Protein AF-A0A4C1ZEB9-F1 (afdb_monomer_lite)

Foldseek 3Di:
DCLDDVVLVVLVVVLVVLVVCLVVCCPPPCNVVSVVVSVVSVVVSVVSSVVSVVVVVVVLVVVCVVPVCPDNVVVVVVVVVVVVVVVVVVDDPPPPPPPPPDDDDDD

Secondary structure (DSSP, 8-state):
-----HHHHHHHHHHHHHHHHHHHTTTSTTHHHHHHHHHHHHHHHHHHHHHHHHHHHHHHHHHHHH-SSSHHHHHHHHHHHHHHHHHHHT-----------------

Radius of gyration: 27.1 Å; chains: 1; bounding box: 40×83×52 Å

Sequence (107 aa):
MHWWNDHISALRSVLQKKRRISQRGYRRPDSAELVAEYKKARRELNKAIEVRKRRCWKELVEEVGKDQWGRPYKVVIAHLKSQYAVTYKSKTPTEDRDCAVPTATSI

pLDDT: mean 82.03, std 16.93, range [41.88, 97.75]

Organism: Eumeta variegata (NCBI:txid151549)

Structure (mmCIF, N/CA/C/O backbone):
data_AF-A0A4C1ZEB9-F1
#
_entry.id   AF-A0A4C1ZEB9-F1
#
loop_
_atom_site.group_PDB
_atom_site.id
_atom_site.type_symbol
_atom_site.label_atom_id
_atom_site.label_alt_id
_atom_site.label_comp_id
_atom_site.label_asym_id
_atom_site.label_entity_id
_atom_site.label_seq_id
_atom_site.pdbx_PDB_ins_code
_atom_site.Cartn_x
_atom_site.Cartn_y
_atom_site.Cartn_z
_atom_site.occupancy
_atom_site.B_iso_or_equiv
_atom_site.auth_seq_id
_atom_site.auth_comp_id
_atom_site.auth_asym_id
_atom_site.auth_atom_id
_atom_site.pdbx_PDB_model_num
ATOM 1 N N . MET A 1 1 ? -5.629 2.293 15.653 1.00 58.34 1 MET A N 1
ATOM 2 C CA . MET A 1 1 ? -5.917 2.058 14.218 1.00 58.34 1 MET A CA 1
ATOM 3 C C . MET A 1 1 ? -4.593 1.874 13.494 1.00 58.34 1 MET A C 1
ATOM 5 O O . MET A 1 1 ? -3.984 2.843 13.059 1.00 58.34 1 MET A O 1
ATOM 9 N N . HIS A 1 2 ? -4.103 0.641 13.426 1.00 71.38 2 HIS A N 1
ATOM 10 C CA . HIS A 1 2 ? -2.862 0.311 12.730 1.00 71.38 2 HIS A CA 1
ATOM 11 C C . HIS A 1 2 ? -3.223 -0.102 11.290 1.00 71.38 2 HIS A C 1
ATOM 13 O O . HIS A 1 2 ? -3.427 -1.269 10.959 1.00 71.38 2 HIS A O 1
ATOM 19 N N . TRP A 1 3 ? -3.411 0.897 10.421 1.00 83.81 3 TRP A N 1
ATOM 20 C CA . TRP A 1 3 ? -3.593 0.642 8.985 1.00 83.81 3 TRP A CA 1
ATOM 21 C C . TRP A 1 3 ? -2.263 0.291 8.304 1.00 83.81 3 TRP A C 1
ATOM 23 O O . TRP A 1 3 ? -2.267 -0.224 7.192 1.00 83.81 3 TRP A O 1
ATOM 33 N N . TRP A 1 4 ? -1.130 0.548 8.963 1.00 87.19 4 TRP A N 1
ATOM 34 C CA . TRP A 1 4 ? 0.169 0.015 8.560 1.00 87.19 4 TRP A CA 1
ATOM 35 C C . TRP A 1 4 ? 0.155 -1.519 8.635 1.00 87.19 4 TRP A C 1
ATOM 37 O O . TRP A 1 4 ? -0.671 -2.081 9.340 1.00 87.19 4 TRP A O 1
ATOM 47 N N . ASN A 1 5 ? 1.000 -2.209 7.874 1.00 92.06 5 ASN A N 1
ATOM 48 C CA . ASN A 1 5 ? 1.151 -3.669 7.924 1.00 92.06 5 ASN A CA 1
ATOM 49 C C . ASN A 1 5 ? 2.463 -4.050 7.220 1.00 92.06 5 ASN A C 1
ATOM 51 O O . ASN A 1 5 ? 2.901 -3.322 6.322 1.00 92.06 5 ASN A O 1
ATOM 55 N N . ASP A 1 6 ? 3.027 -5.207 7.543 1.00 94.31 6 ASP A N 1
ATOM 56 C CA . ASP A 1 6 ? 4.212 -5.774 6.895 1.00 94.31 6 ASP A CA 1
ATOM 57 C C . ASP A 1 6 ? 4.007 -5.922 5.387 1.00 94.31 6 ASP A C 1
ATOM 59 O O . ASP A 1 6 ? 4.881 -5.565 4.602 1.00 94.31 6 ASP A O 1
ATOM 63 N N . HIS A 1 7 ? 2.798 -6.297 4.957 1.00 94.12 7 HIS A N 1
ATOM 64 C CA . HIS A 1 7 ? 2.435 -6.331 3.538 1.00 94.12 7 HIS A CA 1
ATOM 65 C C . HIS A 1 7 ? 2.579 -4.958 2.847 1.00 94.12 7 HIS A C 1
ATOM 67 O O . HIS A 1 7 ? 3.152 -4.852 1.762 1.00 94.12 7 HIS A O 1
ATOM 73 N N . ILE A 1 8 ? 2.114 -3.874 3.484 1.00 95.56 8 ILE A N 1
ATOM 74 C CA . ILE A 1 8 ? 2.258 -2.509 2.944 1.00 95.56 8 ILE A CA 1
ATOM 75 C C . ILE A 1 8 ? 3.731 -2.080 2.969 1.00 95.56 8 ILE A C 1
ATOM 77 O O . ILE A 1 8 ? 4.191 -1.414 2.040 1.00 95.56 8 ILE A O 1
ATOM 81 N N . SER A 1 9 ? 4.482 -2.478 3.997 1.00 95.88 9 SER A N 1
ATOM 82 C CA . SER A 1 9 ? 5.923 -2.224 4.100 1.00 95.88 9 SER A CA 1
ATOM 83 C C . SER A 1 9 ? 6.706 -2.898 2.964 1.00 95.88 9 SER A C 1
ATOM 85 O O . SER A 1 9 ? 7.536 -2.263 2.301 1.00 95.88 9 SER A O 1
ATOM 87 N N . ALA A 1 10 ? 6.377 -4.156 2.658 1.00 96.69 10 ALA A N 1
ATOM 88 C CA . ALA A 1 10 ? 6.956 -4.907 1.551 1.00 96.69 10 ALA A CA 1
ATOM 89 C C . ALA A 1 10 ? 6.657 -4.238 0.199 1.00 96.69 10 ALA A C 1
ATOM 91 O O . ALA A 1 10 ? 7.581 -3.953 -0.568 1.00 96.69 10 ALA A O 1
ATOM 92 N N . LEU A 1 11 ? 5.394 -3.875 -0.058 1.00 96.75 11 LEU A N 1
ATOM 93 C CA . LEU A 1 11 ? 4.989 -3.170 -1.282 1.00 96.75 11 LEU A CA 1
ATOM 94 C C . LEU A 1 11 ? 5.696 -1.818 -1.443 1.00 96.75 11 LEU A C 1
ATOM 96 O O . LEU A 1 11 ? 6.150 -1.475 -2.536 1.00 96.75 11 LEU A O 1
ATOM 100 N N . ARG A 1 12 ? 5.858 -1.054 -0.354 1.00 96.69 12 ARG A N 1
ATOM 101 C CA . ARG A 1 12 ? 6.629 0.202 -0.370 1.00 96.69 12 ARG A CA 1
ATOM 102 C C . ARG A 1 12 ? 8.092 -0.041 -0.719 1.00 96.69 12 ARG A C 1
ATOM 104 O O . ARG A 1 12 ? 8.660 0.717 -1.503 1.00 96.69 12 ARG A O 1
ATOM 111 N N . SER A 1 13 ? 8.694 -1.096 -0.180 1.00 97.31 13 SER A N 1
ATOM 112 C CA . SER A 1 13 ? 10.085 -1.455 -0.467 1.00 97.31 13 SER A CA 1
ATOM 113 C C . SER A 1 13 ? 10.284 -1.807 -1.944 1.00 97.31 13 SER A C 1
ATOM 115 O O . SER A 1 13 ? 11.222 -1.313 -2.576 1.00 97.31 13 SER A O 1
ATOM 117 N N . VAL A 1 14 ? 9.368 -2.588 -2.527 1.00 96.69 14 VAL A N 1
ATOM 118 C CA . VAL A 1 14 ? 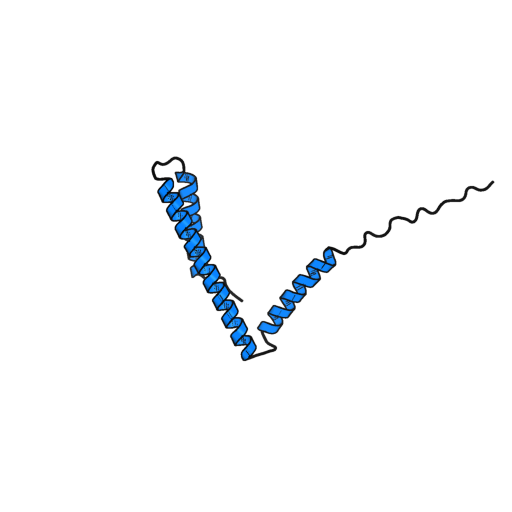9.352 -2.907 -3.966 1.00 96.69 14 VAL A CA 1
ATOM 119 C C . VAL A 1 14 ? 9.178 -1.642 -4.805 1.00 96.69 14 VAL A C 1
ATOM 121 O O . VAL A 1 14 ? 9.961 -1.404 -5.727 1.00 96.69 14 VAL A O 1
ATOM 124 N N . LEU A 1 15 ? 8.219 -0.782 -4.452 1.00 97.44 15 LEU A N 1
ATOM 125 C CA . LEU A 1 15 ? 7.983 0.480 -5.151 1.00 97.44 15 LEU A CA 1
ATOM 126 C C . LEU A 1 15 ? 9.236 1.363 -5.171 1.00 97.44 15 LEU A C 1
ATOM 128 O O . LEU A 1 15 ? 9.592 1.899 -6.218 1.00 97.44 15 LEU A O 1
ATOM 132 N N . GLN A 1 16 ? 9.928 1.498 -4.038 1.00 97.06 16 GLN A N 1
ATOM 133 C CA . GLN A 1 16 ? 11.144 2.309 -3.938 1.00 97.06 16 GLN A CA 1
ATOM 134 C C . GLN A 1 16 ? 12.292 1.740 -4.781 1.00 97.06 16 GLN A C 1
ATOM 136 O O . GLN A 1 16 ? 13.063 2.505 -5.366 1.00 97.06 16 GLN A O 1
ATOM 141 N N . LYS A 1 17 ? 12.410 0.409 -4.882 1.00 96.50 17 LYS A N 1
ATOM 142 C CA . LYS A 1 17 ? 13.357 -0.242 -5.802 1.00 96.50 17 LYS A CA 1
ATOM 143 C C . LYS A 1 17 ? 13.011 0.088 -7.259 1.00 96.50 17 LYS A C 1
ATOM 145 O O . LYS A 1 17 ? 13.857 0.630 -7.966 1.00 96.50 17 LYS A O 1
ATOM 150 N N . LYS A 1 18 ? 11.760 -0.131 -7.680 1.00 95.25 18 LYS A N 1
ATOM 151 C CA . LYS A 1 18 ? 11.298 0.138 -9.055 1.00 95.25 18 LYS A CA 1
ATOM 152 C C . LYS A 1 18 ? 11.384 1.622 -9.432 1.00 95.25 18 LYS A C 1
ATOM 154 O O . LYS A 1 18 ? 11.823 1.945 -10.531 1.00 95.25 18 LYS A O 1
ATOM 159 N N . ARG A 1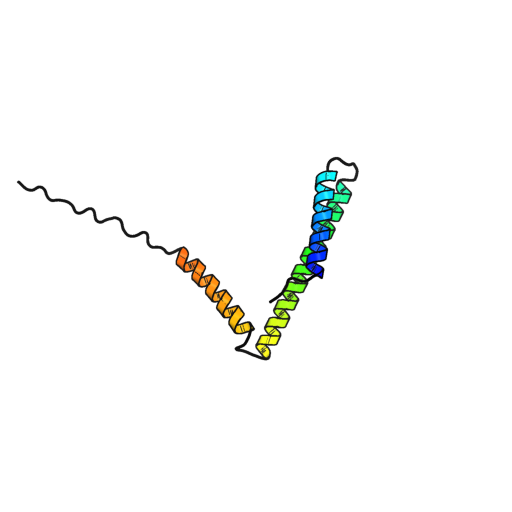 19 ? 11.084 2.538 -8.502 1.00 95.69 19 ARG A N 1
ATOM 160 C CA . ARG A 1 19 ? 11.274 3.988 -8.687 1.00 95.69 19 ARG A CA 1
ATOM 161 C C . ARG A 1 19 ? 12.728 4.305 -9.028 1.00 95.69 19 ARG A C 1
ATOM 163 O O . ARG A 1 19 ? 12.976 4.966 -10.032 1.00 95.69 19 ARG A O 1
ATOM 170 N N . ARG A 1 20 ? 13.678 3.809 -8.224 1.00 96.00 20 ARG A N 1
ATOM 171 C CA . ARG A 1 20 ? 15.118 4.030 -8.445 1.00 96.00 20 ARG A CA 1
ATOM 172 C C . ARG A 1 20 ? 15.587 3.469 -9.786 1.00 96.00 20 ARG A C 1
ATOM 174 O O . ARG A 1 20 ? 16.324 4.156 -10.485 1.00 96.00 20 ARG A O 1
ATOM 181 N N . ILE A 1 21 ? 15.135 2.269 -10.151 1.00 94.06 21 ILE A N 1
ATOM 182 C CA . ILE A 1 21 ? 15.457 1.647 -11.442 1.00 94.06 21 ILE A CA 1
ATOM 183 C C . ILE A 1 21 ? 14.924 2.505 -12.596 1.00 94.06 21 ILE A C 1
ATOM 185 O O . ILE A 1 21 ? 15.701 2.868 -13.470 1.00 94.06 21 ILE A O 1
ATOM 189 N N . SER A 1 22 ? 13.651 2.919 -12.559 1.00 93.31 22 SER A N 1
ATOM 190 C CA . SER A 1 22 ? 13.067 3.750 -13.626 1.00 93.31 22 SER A CA 1
ATOM 191 C C . SER A 1 22 ? 13.773 5.101 -13.786 1.00 93.31 22 SER A C 1
ATOM 193 O O . SER A 1 22 ? 14.028 5.535 -14.903 1.00 93.31 22 SER A O 1
ATOM 195 N N . GLN A 1 23 ? 14.159 5.744 -12.676 1.00 92.44 23 GLN A N 1
ATOM 196 C CA . GLN A 1 23 ? 14.839 7.041 -12.701 1.00 92.44 23 GLN A CA 1
ATOM 197 C C . GLN A 1 23 ? 16.251 6.938 -13.279 1.00 92.44 23 GLN A C 1
ATOM 199 O O . GLN A 1 23 ? 16.668 7.795 -14.050 1.00 92.44 23 GLN A O 1
ATOM 204 N N . ARG A 1 24 ? 16.990 5.881 -12.923 1.00 93.25 24 ARG A N 1
ATOM 205 C CA . ARG A 1 24 ? 18.355 5.650 -13.422 1.00 93.25 24 ARG A CA 1
ATOM 206 C C . ARG A 1 24 ? 18.372 5.094 -14.848 1.00 93.25 24 ARG A C 1
ATOM 208 O O . ARG A 1 24 ? 19.317 5.343 -15.587 1.00 93.25 24 ARG A O 1
ATOM 215 N N . GLY A 1 25 ? 17.335 4.354 -15.233 1.00 88.00 25 GLY A N 1
ATOM 216 C CA . GLY A 1 25 ? 17.175 3.738 -16.548 1.00 88.00 25 GLY A CA 1
ATOM 217 C C . GLY A 1 25 ? 16.549 4.643 -17.609 1.00 88.00 25 GLY A C 1
ATOM 218 O O . GLY A 1 25 ? 16.300 4.173 -18.709 1.00 88.00 25 GLY A O 1
ATOM 219 N N . TYR A 1 26 ? 16.303 5.926 -17.324 1.00 82.06 26 TYR A N 1
ATOM 220 C CA . TYR A 1 26 ? 15.569 6.823 -18.227 1.00 82.06 26 TYR A CA 1
ATOM 221 C C . TYR A 1 26 ? 16.203 6.984 -19.623 1.00 82.06 26 TYR A C 1
ATOM 223 O O . TYR A 1 26 ? 15.491 7.181 -20.597 1.00 82.06 26 TYR A O 1
ATOM 231 N N . ARG A 1 27 ? 17.533 6.858 -19.739 1.00 87.25 27 ARG A N 1
ATOM 232 C CA . ARG A 1 27 ? 18.259 6.932 -21.024 1.00 87.25 27 ARG A CA 1
ATOM 233 C C . ARG A 1 27 ? 18.430 5.577 -21.722 1.00 87.25 27 ARG A C 1
ATOM 235 O O . ARG A 1 27 ? 19.124 5.498 -22.730 1.00 87.25 27 ARG A O 1
ATOM 242 N N . ARG A 1 28 ? 17.884 4.497 -21.157 1.00 89.44 28 ARG A N 1
ATOM 243 C CA . ARG A 1 28 ? 17.946 3.157 -21.752 1.00 89.44 28 ARG A CA 1
ATOM 244 C C . ARG A 1 28 ? 16.822 2.999 -22.784 1.00 89.44 28 ARG A C 1
ATOM 246 O O . ARG A 1 28 ? 15.763 3.606 -22.600 1.00 89.44 28 ARG A O 1
ATOM 253 N N . PRO A 1 29 ? 17.017 2.168 -23.822 1.00 86.06 29 PRO A N 1
ATOM 254 C CA . PRO A 1 29 ? 15.940 1.816 -24.750 1.00 86.06 29 PRO A CA 1
ATOM 255 C C . PRO A 1 29 ? 14.709 1.262 -24.006 1.00 86.06 29 PRO A C 1
ATOM 257 O O . PRO A 1 29 ? 13.586 1.644 -24.313 1.00 86.06 29 PRO A O 1
ATOM 260 N N . ASP A 1 30 ? 14.925 0.518 -22.917 1.00 90.25 30 ASP A N 1
ATOM 261 C CA . ASP A 1 30 ? 13.863 -0.114 -22.113 1.00 90.25 30 ASP A CA 1
ATOM 262 C C . ASP A 1 30 ? 13.178 0.844 -21.112 1.00 90.25 30 ASP A C 1
ATOM 264 O O . ASP A 1 30 ? 12.412 0.431 -20.238 1.00 90.25 30 ASP A O 1
ATOM 268 N N . SER A 1 31 ? 13.459 2.149 -21.178 1.00 90.69 31 SER A N 1
ATOM 269 C CA . SER A 1 31 ? 12.966 3.140 -20.206 1.00 90.69 31 SER A CA 1
ATOM 270 C C . SER A 1 31 ? 11.439 3.149 -20.062 1.00 90.69 31 SER A C 1
ATOM 272 O O . SER A 1 31 ? 10.922 3.298 -18.949 1.00 90.69 31 SER A O 1
ATOM 274 N N . ALA A 1 32 ? 10.710 2.944 -21.162 1.00 92.56 32 ALA A N 1
ATOM 275 C CA . ALA A 1 32 ? 9.252 2.887 -21.171 1.00 92.56 32 ALA A CA 1
ATOM 276 C C . ALA A 1 32 ? 8.712 1.721 -20.325 1.00 92.56 32 ALA A C 1
ATOM 278 O O . ALA A 1 32 ? 7.774 1.905 -19.541 1.00 92.56 32 ALA A O 1
ATOM 279 N N . GLU A 1 33 ? 9.342 0.549 -20.418 1.00 93.88 33 GLU A N 1
ATOM 280 C CA . GLU A 1 33 ? 8.974 -0.639 -19.647 1.00 93.88 33 GLU A CA 1
ATOM 281 C C . GLU A 1 33 ? 9.238 -0.424 -18.156 1.00 93.88 33 GLU A C 1
ATOM 283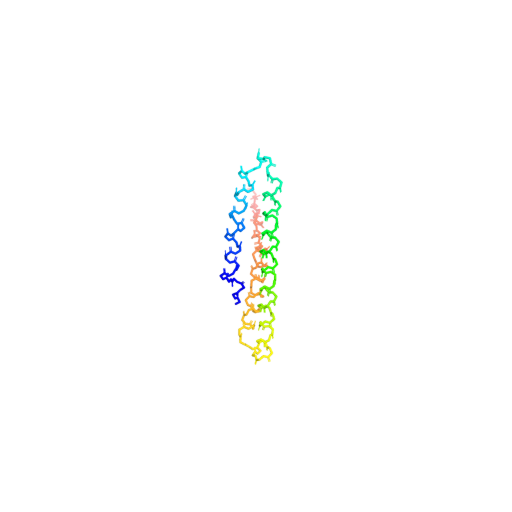 O O . GLU A 1 33 ? 8.352 -0.634 -17.324 1.00 93.88 33 GLU A O 1
ATOM 288 N N . LEU A 1 34 ? 10.408 0.121 -17.807 1.00 93.56 34 LEU A N 1
ATOM 289 C CA . LEU A 1 34 ? 10.766 0.424 -16.416 1.00 93.56 34 LEU A CA 1
ATOM 290 C C . LEU A 1 34 ? 9.785 1.416 -15.769 1.00 93.56 34 LEU A C 1
ATOM 292 O O . LEU A 1 34 ? 9.429 1.291 -14.590 1.00 93.56 34 LEU A O 1
ATOM 296 N N . VAL A 1 35 ? 9.317 2.407 -16.534 1.00 94.00 35 VAL A N 1
ATOM 297 C CA . VAL A 1 35 ? 8.284 3.351 -16.087 1.00 94.00 35 VAL A CA 1
ATOM 298 C C . VAL A 1 35 ? 6.933 2.651 -15.921 1.00 94.00 35 VAL A C 1
ATOM 300 O O . VAL A 1 35 ? 6.230 2.912 -14.936 1.00 94.00 35 VAL A O 1
ATOM 303 N N . ALA A 1 36 ? 6.554 1.761 -16.841 1.00 95.38 36 ALA A N 1
ATOM 304 C CA . ALA A 1 36 ? 5.313 0.995 -16.752 1.00 95.38 36 ALA A CA 1
ATOM 305 C C . ALA A 1 36 ? 5.291 0.086 -15.511 1.00 95.38 36 ALA A C 1
ATOM 307 O O . ALA A 1 36 ? 4.300 0.076 -14.771 1.00 95.38 36 ALA A O 1
ATOM 308 N N . GLU A 1 37 ? 6.399 -0.596 -15.214 1.00 95.50 37 GLU A N 1
ATOM 309 C CA . GLU A 1 37 ? 6.560 -1.410 -14.007 1.00 95.50 37 GLU A CA 1
ATOM 310 C C . GLU A 1 37 ? 6.445 -0.582 -12.724 1.00 95.50 37 GLU A C 1
ATOM 312 O O . GLU A 1 37 ? 5.733 -0.964 -11.791 1.00 95.50 37 GLU A O 1
ATOM 317 N N . TYR A 1 38 ? 7.099 0.584 -12.670 1.00 96.00 38 TYR A N 1
ATOM 318 C CA . TYR A 1 38 ? 6.971 1.502 -11.539 1.00 96.00 38 TYR A CA 1
ATOM 319 C C . TYR A 1 38 ? 5.515 1.956 -11.343 1.00 96.00 38 TYR A C 1
ATOM 321 O O . TYR A 1 38 ? 4.993 1.919 -10.224 1.00 96.00 38 TYR A O 1
ATOM 329 N N . LYS A 1 39 ? 4.822 2.336 -12.426 1.00 96.62 39 LYS A N 1
ATOM 330 C CA . LYS A 1 39 ? 3.400 2.715 -12.381 1.00 96.62 39 LYS A CA 1
ATOM 331 C C . LYS A 1 39 ? 2.515 1.552 -11.921 1.00 96.62 39 LYS A C 1
ATOM 333 O O . LYS A 1 39 ? 1.551 1.781 -11.190 1.00 96.62 39 LYS A O 1
ATOM 338 N N . LYS A 1 40 ? 2.819 0.313 -12.321 1.00 97.06 40 LYS A N 1
ATOM 339 C CA . LYS A 1 40 ? 2.120 -0.898 -11.854 1.00 97.06 40 LYS A CA 1
ATOM 340 C C . LYS A 1 40 ? 2.295 -1.084 -10.344 1.00 97.06 40 LYS A C 1
ATOM 342 O O . LYS A 1 40 ? 1.292 -1.129 -9.636 1.00 97.06 40 LYS A O 1
ATOM 347 N N . ALA A 1 41 ? 3.532 -1.058 -9.846 1.00 96.88 41 ALA A N 1
ATOM 348 C CA . ALA A 1 41 ? 3.824 -1.170 -8.415 1.00 96.88 41 ALA A CA 1
ATOM 349 C C . ALA A 1 41 ? 3.164 -0.046 -7.591 1.00 96.88 41 ALA A C 1
ATOM 351 O O . ALA A 1 41 ? 2.686 -0.266 -6.479 1.00 96.88 41 ALA A O 1
ATOM 352 N N . ARG A 1 42 ? 3.085 1.176 -8.142 1.00 97.31 42 ARG A N 1
ATOM 353 C CA . ARG A 1 42 ? 2.416 2.308 -7.480 1.00 97.31 42 ARG A CA 1
ATOM 354 C C . ARG A 1 42 ? 0.912 2.075 -7.338 1.00 97.31 42 ARG A C 1
ATOM 356 O O . ARG A 1 42 ? 0.354 2.348 -6.277 1.00 97.31 42 ARG A O 1
ATOM 363 N N . ARG A 1 43 ? 0.261 1.579 -8.397 1.00 97.75 43 ARG A N 1
ATOM 364 C CA . ARG A 1 43 ? -1.171 1.235 -8.379 1.00 97.75 43 ARG A CA 1
ATOM 365 C C . ARG A 1 43 ? -1.464 0.147 -7.350 1.00 97.75 43 ARG A C 1
ATOM 367 O O . ARG A 1 43 ? -2.418 0.276 -6.591 1.00 97.75 43 ARG A O 1
ATOM 374 N N . GLU A 1 44 ? -0.617 -0.874 -7.290 1.00 96.69 44 GLU A N 1
ATOM 375 C CA . GLU A 1 44 ? -0.735 -1.967 -6.325 1.00 96.69 44 GLU A CA 1
ATOM 376 C C . GLU A 1 44 ? -0.621 -1.482 -4.874 1.00 96.69 44 GLU A C 1
ATOM 378 O O . GLU A 1 44 ? -1.492 -1.780 -4.056 1.00 96.69 44 GLU A O 1
ATOM 383 N N . LEU A 1 45 ? 0.379 -0.646 -4.569 1.00 96.81 45 LEU A N 1
ATOM 384 C CA . LEU A 1 45 ? 0.520 -0.049 -3.240 1.00 96.81 45 LEU A CA 1
ATOM 385 C C . LEU A 1 45 ? -0.703 0.794 -2.856 1.00 96.81 45 LEU A C 1
ATOM 387 O O . LEU A 1 45 ? -1.220 0.657 -1.747 1.00 96.81 45 LEU A O 1
ATOM 391 N N . ASN A 1 46 ? -1.170 1.664 -3.754 1.00 96.62 46 ASN A N 1
ATOM 392 C CA . ASN A 1 46 ? -2.328 2.516 -3.485 1.00 96.62 46 ASN A CA 1
ATOM 393 C C . ASN A 1 46 ? -3.581 1.679 -3.206 1.00 96.62 46 ASN A C 1
ATOM 395 O O . ASN A 1 46 ? -4.267 1.931 -2.217 1.00 96.62 46 ASN A O 1
ATOM 399 N N . LYS A 1 47 ? -3.824 0.640 -4.017 1.00 96.69 47 LYS A N 1
ATOM 400 C CA . LYS A 1 47 ? -4.929 -0.303 -3.814 1.00 96.69 47 LYS A CA 1
ATOM 401 C C . LYS A 1 47 ? -4.821 -1.001 -2.456 1.00 96.69 47 LYS A C 1
ATOM 403 O O . LYS A 1 47 ? -5.805 -1.064 -1.725 1.00 96.69 47 LYS A O 1
ATOM 408 N N . ALA A 1 48 ? -3.633 -1.476 -2.078 1.00 95.69 48 ALA A N 1
ATOM 409 C CA . ALA A 1 48 ? -3.416 -2.124 -0.784 1.00 95.69 48 ALA A CA 1
ATOM 410 C C . ALA A 1 48 ? -3.663 -1.171 0.401 1.00 95.69 48 ALA A C 1
ATOM 412 O O . ALA A 1 48 ? -4.293 -1.562 1.386 1.00 95.69 48 ALA A O 1
ATOM 413 N N . ILE A 1 49 ? -3.217 0.087 0.298 1.00 95.19 49 ILE A N 1
ATOM 414 C CA . ILE A 1 49 ? -3.467 1.121 1.313 1.00 95.19 49 ILE A CA 1
ATOM 415 C C . ILE A 1 49 ? -4.964 1.407 1.430 1.00 95.19 49 ILE A C 1
ATOM 417 O O . ILE A 1 49 ? -5.486 1.460 2.541 1.00 95.19 49 ILE A O 1
ATOM 421 N N . GLU A 1 50 ? -5.658 1.591 0.309 1.00 95.12 50 GLU A N 1
ATOM 422 C CA . GLU A 1 50 ? -7.088 1.895 0.295 1.00 95.12 50 GLU A CA 1
ATOM 423 C C . GLU A 1 50 ? -7.909 0.760 0.916 1.00 95.12 50 GLU A C 1
ATOM 425 O O . GLU A 1 50 ? -8.712 0.995 1.820 1.00 95.12 50 GLU A O 1
ATOM 430 N N . VAL A 1 51 ? -7.648 -0.484 0.502 1.00 94.69 51 VAL A N 1
ATOM 431 C CA . VAL A 1 51 ? -8.304 -1.677 1.055 1.00 94.69 51 VAL A CA 1
ATOM 432 C C . VAL A 1 51 ? -8.063 -1.779 2.557 1.00 94.69 51 VAL A C 1
ATOM 434 O O . VAL A 1 51 ? -9.004 -1.995 3.321 1.00 94.69 51 VAL A O 1
ATOM 437 N N . ARG A 1 52 ? -6.820 -1.586 3.010 1.00 94.19 52 ARG A N 1
ATOM 438 C CA . ARG A 1 52 ? -6.487 -1.690 4.433 1.00 94.19 52 ARG A CA 1
ATOM 439 C C . ARG A 1 52 ? -7.109 -0.565 5.250 1.00 94.19 52 ARG A C 1
ATOM 441 O O . ARG A 1 52 ? -7.626 -0.845 6.326 1.00 94.19 52 ARG A O 1
ATOM 448 N N . LYS A 1 53 ? -7.119 0.673 4.747 1.00 91.69 53 LYS A N 1
ATOM 449 C CA . LYS A 1 53 ? -7.822 1.795 5.389 1.00 91.69 53 LYS A CA 1
ATOM 450 C C . LYS A 1 53 ? -9.317 1.511 5.509 1.00 91.69 53 LYS A C 1
ATOM 452 O O . LYS A 1 53 ? -9.862 1.666 6.595 1.00 91.69 53 LYS A O 1
ATOM 457 N N . ARG A 1 54 ? -9.954 1.032 4.434 1.00 93.06 54 ARG A N 1
ATOM 458 C CA . ARG A 1 54 ? -11.379 0.665 4.427 1.00 93.06 54 ARG A CA 1
ATOM 459 C C . ARG A 1 54 ? -11.681 -0.443 5.432 1.00 93.06 54 ARG A C 1
ATOM 461 O O . ARG A 1 54 ? -12.660 -0.346 6.160 1.00 93.06 54 ARG A O 1
ATOM 468 N N . ARG A 1 55 ? -10.842 -1.479 5.489 1.00 92.56 55 ARG A N 1
ATOM 469 C CA . ARG A 1 55 ? -10.984 -2.573 6.457 1.00 92.56 55 ARG A CA 1
ATOM 470 C C . ARG A 1 55 ? -10.843 -2.073 7.893 1.00 92.56 55 ARG A C 1
ATOM 472 O O . ARG A 1 55 ? -11.708 -2.354 8.705 1.00 92.56 55 ARG A O 1
ATOM 479 N N . CYS A 1 56 ? -9.807 -1.284 8.171 1.00 90.56 56 CYS A N 1
ATOM 480 C CA . CYS A 1 56 ? -9.599 -0.682 9.487 1.00 90.56 56 CYS A CA 1
ATOM 481 C C . CYS A 1 56 ? -10.818 0.172 9.879 1.00 90.56 56 CYS A C 1
ATOM 483 O O . CYS A 1 56 ? -11.340 0.053 10.978 1.00 90.56 56 CYS A O 1
ATOM 485 N N . TRP A 1 57 ? -11.348 0.972 8.953 1.00 89.00 57 TRP A N 1
ATOM 486 C CA . TRP A 1 57 ? -12.559 1.747 9.207 1.00 89.00 57 TRP A CA 1
ATOM 487 C C . TRP A 1 57 ? -13.770 0.869 9.549 1.00 89.00 57 TRP A C 1
ATOM 489 O O . TRP A 1 57 ? -14.453 1.143 10.529 1.00 89.00 57 TRP A O 1
ATOM 499 N N . LYS A 1 58 ? -14.011 -0.211 8.795 1.00 90.50 58 LYS A N 1
ATOM 500 C CA . LYS A 1 58 ? -15.092 -1.163 9.094 1.00 90.50 58 LYS A CA 1
ATOM 501 C C . LYS A 1 58 ? -14.935 -1.802 10.474 1.00 90.50 58 LYS A C 1
ATOM 503 O O . LYS A 1 58 ? -15.882 -1.787 11.244 1.00 90.50 58 LYS A O 1
ATOM 508 N N . GLU A 1 59 ? -13.732 -2.270 10.805 1.00 89.19 59 GLU A N 1
ATOM 509 C CA . GLU A 1 59 ? -13.417 -2.839 12.123 1.00 89.19 59 GLU A CA 1
ATOM 510 C C . GLU A 1 59 ? -13.691 -1.831 13.253 1.00 89.19 59 GLU A C 1
ATOM 512 O O . GLU A 1 59 ? -14.208 -2.207 14.300 1.00 89.19 59 GLU A O 1
ATOM 517 N N . LEU A 1 60 ? -13.391 -0.542 13.039 1.00 86.44 60 LEU A N 1
ATOM 518 C CA . LEU A 1 60 ? -13.707 0.517 14.002 1.00 86.44 60 LEU A CA 1
ATOM 519 C C . LEU A 1 60 ? -15.221 0.692 14.183 1.00 86.44 60 LEU A C 1
ATOM 521 O O . LEU A 1 60 ? -15.687 0.837 15.306 1.00 86.44 60 LEU A O 1
ATOM 525 N N . VAL A 1 61 ? -15.983 0.705 13.087 1.00 87.00 61 VAL A N 1
ATOM 526 C CA . VAL A 1 61 ? -17.446 0.868 13.121 1.00 87.00 61 VAL A CA 1
ATOM 527 C C . VAL A 1 61 ? -18.117 -0.333 13.791 1.00 87.00 61 VAL A C 1
ATOM 529 O O . VAL A 1 61 ? -19.032 -0.159 14.589 1.00 87.00 61 VAL A O 1
ATOM 532 N N . GLU A 1 62 ? -17.639 -1.548 13.532 1.00 87.69 62 GLU A N 1
ATOM 533 C CA . GLU A 1 62 ? -18.106 -2.752 14.229 1.00 87.69 62 GLU A CA 1
ATOM 534 C C . GLU A 1 62 ? -17.791 -2.705 15.733 1.00 87.69 62 GLU A C 1
ATOM 536 O O . GLU A 1 62 ? -18.602 -3.145 16.546 1.00 87.69 62 GLU A O 1
ATOM 541 N N . GLU A 1 63 ? -16.638 -2.146 16.119 1.00 85.81 63 GLU A N 1
ATOM 542 C CA . GLU A 1 63 ? -16.263 -1.928 17.522 1.00 85.81 63 GLU A CA 1
ATOM 543 C C . GLU A 1 63 ? -17.206 -0.922 18.206 1.00 85.81 63 GLU A C 1
ATOM 545 O O . GLU A 1 63 ? -17.619 -1.182 19.331 1.00 85.81 63 GLU A O 1
ATOM 550 N N . VAL A 1 64 ? -17.636 0.149 17.518 1.00 85.31 64 VAL A N 1
ATOM 551 C CA . VAL A 1 64 ? -18.659 1.099 18.025 1.00 85.31 64 VAL A CA 1
ATOM 552 C C . VAL A 1 64 ? -19.967 0.392 18.358 1.00 85.31 64 VAL A C 1
ATOM 554 O O . VAL A 1 64 ? -20.580 0.683 19.382 1.00 85.31 64 VAL A O 1
ATOM 557 N N . GLY A 1 65 ? -20.401 -0.532 17.496 1.00 80.38 65 GLY A N 1
ATOM 558 C CA . GLY A 1 65 ? -21.637 -1.282 17.715 1.00 80.38 65 GLY A CA 1
ATOM 559 C C . GLY A 1 65 ? -21.600 -2.154 18.974 1.00 80.38 65 GLY A C 1
ATOM 560 O O . GLY A 1 65 ? -22.647 -2.422 19.555 1.00 80.38 65 GLY A O 1
ATOM 561 N N . LYS A 1 66 ? -20.406 -2.579 19.407 1.00 84.44 66 LYS A N 1
ATOM 562 C CA . LYS A 1 66 ? -20.202 -3.420 20.598 1.00 84.44 66 LYS A CA 1
ATOM 563 C C . LYS A 1 66 ? -19.920 -2.600 21.855 1.00 84.44 66 LYS A C 1
ATOM 565 O O . LYS A 1 66 ? -20.433 -2.927 22.917 1.00 84.44 66 LYS A O 1
ATOM 570 N N . ASP A 1 67 ? -19.101 -1.560 21.732 1.00 81.75 67 ASP A N 1
ATOM 571 C CA . ASP A 1 67 ? -18.709 -0.670 22.820 1.00 81.75 67 ASP A CA 1
ATOM 572 C C . ASP A 1 67 ? -18.736 0.787 22.342 1.00 81.75 67 ASP A C 1
ATOM 574 O O . ASP A 1 67 ? -17.859 1.269 21.616 1.00 81.75 67 ASP A O 1
ATOM 578 N N . GLN A 1 68 ? -19.768 1.497 22.791 1.00 74.00 68 GLN A N 1
ATOM 579 C CA . GLN A 1 68 ? -20.060 2.869 22.388 1.00 74.00 68 GLN A CA 1
ATOM 580 C C . GLN A 1 68 ? -19.065 3.885 22.978 1.00 74.00 68 GLN A C 1
ATOM 582 O O . GLN A 1 68 ? -18.871 4.956 22.402 1.00 74.00 68 GLN A O 1
ATOM 587 N N . TRP A 1 69 ? -18.397 3.553 24.091 1.00 80.38 69 TRP A N 1
ATOM 588 C CA . TRP A 1 69 ? -17.563 4.490 24.862 1.00 80.38 69 TRP A CA 1
ATOM 589 C C . TRP A 1 69 ? -16.082 4.099 24.930 1.00 80.38 69 TRP A C 1
ATOM 591 O O . TRP A 1 69 ? -15.266 4.826 25.503 1.00 80.38 69 TRP A O 1
ATOM 601 N N . GLY A 1 70 ? -15.705 2.981 24.315 1.00 82.69 70 GLY A N 1
ATOM 602 C CA . GLY A 1 70 ? -14.336 2.490 24.301 1.00 82.69 70 GLY A CA 1
ATOM 603 C C . GLY A 1 70 ? -13.404 3.205 23.325 1.00 82.69 70 GLY A C 1
ATOM 604 O O . GLY A 1 70 ? -13.308 4.431 23.208 1.00 82.69 70 GLY A O 1
A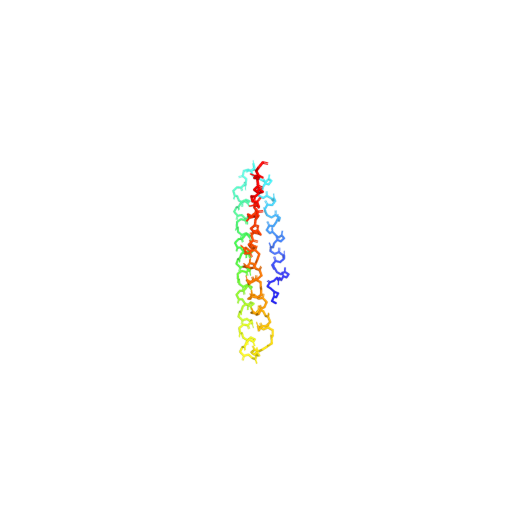TOM 605 N N . ARG A 1 71 ? -12.635 2.397 22.601 1.00 80.38 71 ARG A N 1
ATOM 606 C CA . ARG A 1 71 ? -11.647 2.862 21.628 1.00 80.38 71 ARG A CA 1
ATOM 607 C C . ARG A 1 71 ? -12.196 3.795 20.532 1.00 80.38 71 ARG A C 1
ATOM 609 O O . ARG A 1 71 ? -11.482 4.753 20.219 1.00 80.38 71 ARG A O 1
ATOM 616 N N . PRO A 1 72 ? -13.390 3.597 19.943 1.00 80.19 72 PRO A N 1
ATOM 617 C CA . PRO A 1 72 ? -13.859 4.493 18.888 1.00 80.19 72 PRO A CA 1
ATOM 618 C C . PRO A 1 72 ? -14.194 5.898 19.398 1.00 80.19 72 PRO A C 1
ATOM 620 O O . PRO A 1 72 ? -13.830 6.875 18.742 1.00 80.19 72 PRO A O 1
ATOM 623 N N . TYR A 1 73 ? -14.772 6.021 20.597 1.00 84.38 73 TYR A N 1
ATOM 624 C CA . TYR A 1 73 ? -15.015 7.316 21.235 1.00 84.38 73 TYR A CA 1
ATOM 625 C C . TYR A 1 73 ? -13.711 8.107 21.412 1.00 84.38 73 TYR A C 1
ATOM 627 O O . TYR A 1 73 ? -13.617 9.268 21.012 1.00 84.38 73 TYR A O 1
ATOM 635 N N . LYS A 1 74 ? -12.647 7.453 21.902 1.00 86.25 74 LYS A N 1
ATOM 636 C CA . LYS A 1 74 ? -11.314 8.071 22.038 1.00 86.25 74 LYS A CA 1
ATOM 637 C C . LYS A 1 74 ? -10.769 8.587 20.703 1.00 86.25 74 LYS A C 1
ATOM 639 O O . LYS A 1 74 ? -10.163 9.655 20.668 1.00 86.25 74 LYS A O 1
ATOM 644 N N . VAL A 1 75 ? -10.988 7.851 19.610 1.00 86.06 75 VAL A N 1
ATOM 645 C CA . VAL A 1 75 ? -10.562 8.256 18.259 1.00 86.06 75 VAL A CA 1
ATOM 646 C C . VAL A 1 75 ? -11.333 9.489 17.780 1.00 86.06 75 VAL A C 1
ATOM 648 O O . VAL A 1 75 ? -10.707 10.429 17.290 1.00 86.06 75 VAL A O 1
ATOM 651 N N . VAL A 1 76 ? -12.660 9.514 17.948 1.00 85.31 76 VAL A N 1
ATOM 652 C CA . VAL A 1 76 ? -13.504 10.658 17.556 1.00 85.31 76 VAL A CA 1
ATOM 653 C C . VAL A 1 76 ? -13.143 11.899 18.365 1.00 85.31 76 VAL A C 1
ATOM 655 O O . VAL A 1 76 ? -12.893 12.954 17.783 1.00 85.31 76 VAL A O 1
ATOM 658 N N . ILE A 1 77 ? -13.027 11.770 19.689 1.00 87.06 77 ILE A N 1
ATOM 659 C CA . ILE A 1 77 ? -12.611 12.877 20.550 1.00 87.06 77 ILE A CA 1
ATOM 660 C C . ILE A 1 77 ? -11.228 13.377 20.135 1.00 87.06 77 ILE A C 1
ATOM 662 O O . ILE A 1 77 ? -11.078 14.569 19.916 1.00 87.06 77 ILE A O 1
ATOM 666 N N . ALA A 1 78 ? -10.229 12.511 19.938 1.00 87.25 78 ALA A N 1
ATOM 667 C CA . ALA A 1 78 ? -8.905 12.942 19.479 1.00 87.25 78 ALA A CA 1
ATOM 668 C C . ALA A 1 78 ? -8.948 13.689 18.130 1.00 87.25 78 ALA A C 1
ATOM 670 O O . ALA A 1 78 ? -8.219 14.665 17.944 1.00 87.25 78 ALA A O 1
ATOM 671 N N . HIS A 1 79 ? -9.820 13.272 17.207 1.00 86.56 79 HIS A N 1
ATOM 672 C CA . HIS A 1 79 ? -10.006 13.956 15.930 1.00 86.56 79 HIS A CA 1
ATOM 673 C C . HIS A 1 79 ? -10.595 15.358 16.109 1.00 86.56 79 HIS A C 1
ATOM 675 O O . HIS A 1 79 ? -10.009 16.329 15.632 1.00 86.56 79 HIS A O 1
ATOM 681 N N . LEU A 1 80 ? -11.703 15.478 16.847 1.00 89.62 80 LEU A N 1
ATOM 682 C CA . LEU A 1 80 ? -12.311 16.770 17.179 1.00 89.62 80 LEU A CA 1
ATOM 683 C C . LEU A 1 80 ? -11.318 17.667 17.927 1.00 89.62 80 LEU A C 1
ATOM 685 O O . LEU A 1 80 ? -11.251 18.868 17.664 1.00 89.62 80 LEU A O 1
ATOM 689 N N . LYS A 1 81 ? -10.482 17.064 18.785 1.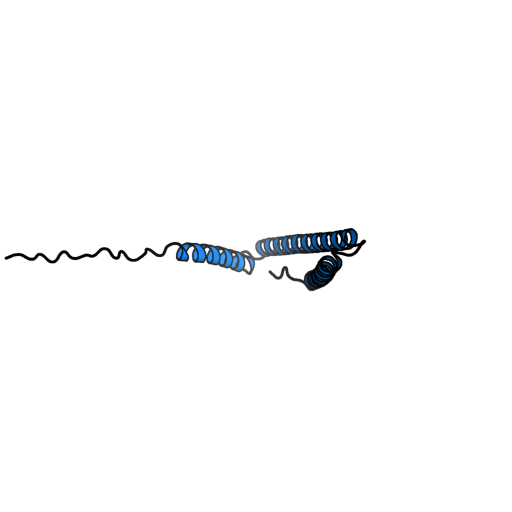00 86.75 81 LYS A N 1
ATOM 690 C CA . LYS A 1 81 ? -9.415 17.759 19.498 1.00 86.75 81 LYS A CA 1
ATOM 691 C C . LYS A 1 81 ? -8.374 18.380 18.585 1.00 86.75 81 LYS A C 1
ATOM 693 O O . LYS A 1 81 ? -8.014 19.546 18.733 1.00 86.75 81 LYS A O 1
ATOM 698 N N . SER A 1 82 ? -7.920 17.610 17.606 1.00 85.06 82 SER A N 1
ATOM 699 C CA . SER A 1 82 ? -6.998 18.110 16.594 1.00 85.06 82 SER A CA 1
ATOM 700 C C . SER A 1 82 ? -7.610 19.247 15.778 1.00 85.06 82 SER A C 1
ATOM 702 O O . SER A 1 82 ? -6.906 20.204 15.471 1.00 85.06 82 SER A O 1
ATOM 704 N N . GLN A 1 83 ? -8.897 19.160 15.431 1.00 78.50 83 GLN A N 1
ATOM 705 C CA . GLN A 1 83 ? -9.565 20.195 14.640 1.00 78.50 83 GLN A CA 1
ATOM 706 C C . GLN A 1 83 ? -9.681 21.509 15.413 1.00 78.50 83 GLN A C 1
ATOM 708 O O . GLN A 1 83 ? -9.290 22.552 14.888 1.00 78.50 83 GLN A O 1
ATOM 713 N N . TYR A 1 84 ? -10.119 21.482 16.680 1.00 79.38 84 TYR A N 1
ATOM 714 C CA . TYR A 1 84 ? -10.174 22.725 17.455 1.00 79.38 84 TYR A CA 1
ATOM 715 C C . TYR A 1 84 ? -8.779 23.334 17.636 1.00 79.38 84 TYR A C 1
ATOM 717 O O . TYR A 1 84 ? -8.628 24.550 17.540 1.00 79.38 84 TYR A O 1
ATOM 725 N N . ALA A 1 85 ? -7.738 22.518 17.836 1.00 74.75 85 ALA A N 1
ATOM 726 C CA . ALA A 1 85 ? -6.387 23.020 18.091 1.00 74.75 85 ALA A CA 1
ATOM 727 C C . ALA A 1 85 ? -5.825 23.794 16.888 1.00 74.75 85 ALA A C 1
ATOM 729 O O . ALA A 1 85 ? -5.106 24.777 17.065 1.00 74.75 85 ALA A O 1
ATOM 730 N N . VAL A 1 86 ? -6.195 23.388 15.671 1.00 68.81 86 VAL A N 1
ATOM 731 C CA . VAL A 1 86 ? -5.856 24.112 14.438 1.00 68.81 86 VAL A CA 1
ATOM 732 C C . VAL A 1 86 ? -6.567 25.469 14.388 1.00 68.81 86 VAL A C 1
ATOM 734 O O . VAL A 1 86 ? -5.937 26.471 14.062 1.00 68.81 86 VAL A O 1
ATOM 737 N N . THR A 1 87 ? -7.842 25.533 14.784 1.00 62.81 87 THR A N 1
ATOM 738 C CA . THR A 1 87 ? -8.632 26.781 14.740 1.00 62.81 87 THR A CA 1
ATOM 739 C C . THR A 1 87 ? -8.226 27.836 15.779 1.00 62.81 87 THR A C 1
ATOM 741 O O . THR A 1 87 ? -8.366 29.029 15.516 1.00 62.81 87 THR A O 1
ATOM 744 N N . TYR A 1 88 ? -7.695 27.438 16.941 1.00 57.69 88 TYR A N 1
ATOM 745 C CA . TYR A 1 88 ? -7.218 28.386 17.961 1.00 57.69 88 TYR A CA 1
ATOM 746 C C . TYR A 1 88 ? -5.880 29.043 17.584 1.00 57.69 88 TYR A C 1
ATOM 748 O O . TYR A 1 88 ? -5.647 30.190 17.948 1.00 57.69 88 TYR A O 1
ATOM 756 N N . LYS A 1 89 ? -5.022 28.379 16.794 1.00 51.84 89 LYS A N 1
ATOM 757 C CA . LYS A 1 89 ? -3.761 28.976 16.311 1.00 51.84 89 LYS A CA 1
ATOM 758 C C . LYS A 1 89 ? -3.938 30.017 15.201 1.00 51.84 89 LYS A C 1
ATOM 760 O O . LYS A 1 89 ? -3.045 30.830 15.010 1.00 51.84 89 LYS A O 1
ATOM 765 N N . SER A 1 90 ? -5.060 30.011 14.480 1.00 49.97 90 SER A N 1
ATOM 766 C CA . SER A 1 90 ? -5.370 31.030 13.462 1.00 49.97 90 SER A CA 1
ATOM 767 C C . SER A 1 90 ? -6.045 32.284 14.029 1.00 49.97 90 SER A C 1
ATOM 769 O O . SER A 1 90 ? -6.234 33.249 13.300 1.00 49.97 90 SER A O 1
ATOM 771 N N . LYS A 1 91 ? -6.439 32.268 15.309 1.00 47.88 91 LYS A N 1
ATOM 772 C CA . LYS A 1 91 ? -7.050 33.397 16.022 1.00 47.88 91 LYS A CA 1
ATOM 773 C C . LYS A 1 91 ? -6.139 33.824 17.172 1.00 47.88 91 LYS A C 1
ATOM 775 O O . LYS A 1 91 ? -6.510 33.702 18.332 1.00 47.88 91 LYS A O 1
ATOM 780 N N . THR A 1 92 ? -4.935 34.293 16.868 1.00 41.88 92 THR A N 1
ATOM 781 C CA . THR A 1 92 ? -4.269 35.231 17.776 1.00 41.88 92 THR A CA 1
ATOM 782 C C . THR A 1 92 ? -4.750 36.619 17.370 1.00 41.88 92 THR A C 1
ATOM 784 O O . THR A 1 92 ? -4.397 37.052 16.270 1.00 41.88 92 THR A O 1
ATOM 787 N N . PRO A 1 93 ? -5.569 37.316 18.175 1.00 48.00 93 PRO A N 1
ATOM 788 C CA . PRO A 1 93 ? -5.659 38.759 18.053 1.00 48.00 93 PRO A CA 1
ATOM 789 C C . PRO A 1 93 ? -4.231 39.273 18.226 1.00 48.00 93 PRO A C 1
ATOM 791 O O . PRO A 1 93 ? -3.609 39.041 19.261 1.00 48.00 93 PRO A O 1
ATOM 794 N N . THR A 1 94 ? -3.664 39.856 17.175 1.00 55.44 94 THR A N 1
ATOM 795 C CA . THR A 1 94 ? -2.533 40.761 17.338 1.00 55.44 94 THR A CA 1
ATOM 796 C C . THR A 1 94 ? -2.976 41.789 18.363 1.00 55.44 94 THR A C 1
ATOM 798 O O . THR A 1 94 ? -3.952 42.490 18.116 1.00 55.44 94 THR A O 1
ATOM 801 N N . GLU A 1 95 ? -2.329 41.788 19.525 1.00 48.34 95 GLU A N 1
ATOM 802 C CA . GLU A 1 95 ? -2.482 42.815 20.548 1.00 48.34 95 GLU A CA 1
ATOM 803 C C . GLU A 1 95 ? -2.484 44.183 19.861 1.00 48.34 95 GLU A C 1
ATOM 805 O O . GLU A 1 95 ? -1.535 44.513 19.141 1.00 48.34 95 GLU A O 1
ATOM 810 N N . ASP A 1 96 ? -3.574 44.930 20.035 1.00 45.25 96 ASP A N 1
ATOM 811 C CA . ASP A 1 96 ? -3.722 46.294 19.552 1.00 45.25 96 ASP A CA 1
ATOM 812 C C . ASP A 1 96 ? -2.534 47.123 20.063 1.00 45.25 96 ASP A C 1
ATOM 814 O O . ASP A 1 96 ? -2.455 47.494 21.234 1.00 45.25 96 ASP A O 1
ATOM 818 N N . ARG A 1 97 ? -1.575 47.407 19.175 1.00 53.94 97 ARG A N 1
ATOM 819 C CA . ARG A 1 97 ? -0.467 48.344 19.416 1.00 53.94 97 ARG A CA 1
ATOM 820 C C . ARG A 1 97 ? -0.875 49.797 19.166 1.00 53.94 97 ARG A C 1
ATOM 822 O O . ARG A 1 97 ? -0.017 50.629 18.898 1.00 53.94 97 ARG A O 1
ATOM 829 N N . ASP A 1 98 ? -2.152 50.120 19.325 1.00 49.28 98 ASP A N 1
ATOM 830 C CA . ASP A 1 98 ? -2.659 51.477 19.157 1.00 49.28 98 ASP A CA 1
ATOM 831 C C . ASP A 1 98 ? -3.084 52.048 20.513 1.00 49.28 98 ASP A C 1
ATOM 833 O O . ASP A 1 98 ? -4.255 52.239 20.820 1.00 49.28 98 ASP A O 1
ATOM 837 N N . CYS A 1 99 ? -2.093 52.343 21.351 1.00 47.41 99 CYS A N 1
ATOM 838 C CA . CYS A 1 99 ? -2.220 53.344 22.408 1.00 47.41 99 CYS A CA 1
ATOM 839 C C . CYS A 1 99 ? -1.072 54.343 22.251 1.00 47.41 99 CYS A C 1
ATOM 841 O O . CYS A 1 99 ? -0.183 54.451 23.093 1.00 47.41 99 CYS A O 1
ATOM 843 N N . ALA A 1 100 ? -1.076 55.068 21.131 1.00 53.38 100 ALA A N 1
ATOM 844 C CA . ALA A 1 100 ? -0.390 56.348 21.061 1.00 53.38 100 ALA A CA 1
ATOM 845 C C . ALA A 1 100 ? -1.133 57.310 21.998 1.00 53.38 100 ALA A C 1
ATOM 847 O O . ALA A 1 100 ? -2.205 57.812 21.669 1.00 53.38 100 ALA A O 1
ATOM 848 N N . VAL A 1 101 ? -0.594 57.522 23.197 1.00 56.44 101 VAL A N 1
ATOM 849 C CA . VAL A 1 101 ? -1.054 58.585 24.094 1.00 56.44 101 VAL A CA 1
ATOM 850 C C . VAL A 1 101 ? -0.586 59.913 23.487 1.00 56.44 101 VAL A C 1
ATOM 852 O O . VAL A 1 101 ? 0.622 60.091 23.323 1.00 56.44 101 VAL A O 1
ATOM 855 N N . PRO A 1 102 ? -1.475 60.853 23.123 1.00 47.78 102 PRO A N 1
ATOM 856 C CA . PRO A 1 102 ? -1.041 62.169 22.689 1.00 47.78 102 PRO A CA 1
ATOM 857 C C . PRO A 1 102 ? -0.615 62.964 23.925 1.00 47.78 102 PRO A C 1
ATOM 859 O O . PRO A 1 102 ? -1.445 63.359 24.744 1.00 47.78 102 PRO A O 1
ATOM 862 N N . THR A 1 103 ? 0.686 63.196 24.082 1.00 57.69 103 THR A N 1
ATOM 863 C CA . THR A 1 103 ? 1.186 64.138 25.086 1.00 57.69 103 THR A CA 1
ATOM 864 C C . THR A 1 103 ? 0.766 65.544 24.666 1.00 57.69 103 THR A C 1
ATOM 866 O O . THR A 1 103 ? 1.266 66.087 23.683 1.00 57.69 103 THR A O 1
ATOM 869 N N . ALA A 1 104 ? -0.184 66.122 25.397 1.00 43.66 104 ALA A N 1
ATOM 870 C CA . ALA A 1 104 ? -0.571 67.515 25.261 1.00 43.66 104 ALA A CA 1
ATOM 871 C C . ALA A 1 104 ? 0.584 68.410 25.735 1.00 43.66 104 ALA A C 1
ATOM 873 O O . ALA A 1 104 ? 0.823 68.546 26.933 1.00 43.66 104 ALA A O 1
ATOM 874 N N . THR A 1 105 ? 1.309 69.022 24.801 1.00 56.62 105 THR A N 1
ATOM 875 C CA . THR A 1 105 ? 2.121 70.203 25.103 1.00 56.62 105 THR A CA 1
ATOM 876 C C . THR A 1 105 ? 1.183 71.402 25.119 1.00 56.62 105 THR A C 1
ATOM 878 O O . THR A 1 105 ? 0.656 71.798 24.082 1.00 56.62 105 THR A O 1
ATOM 881 N N . SER A 1 106 ? 0.950 71.945 26.310 1.00 48.19 106 SER A N 1
ATOM 882 C CA . SER A 1 106 ? 0.234 73.196 26.517 1.00 48.19 106 SER A CA 1
ATOM 883 C C . SER A 1 106 ? 1.124 74.123 27.343 1.00 48.19 106 SER A C 1
ATOM 885 O O . SER A 1 106 ? 1.555 73.729 28.426 1.00 48.19 106 SER A O 1
ATOM 887 N N . ILE A 1 107 ? 1.276 75.348 26.819 1.00 45.44 107 ILE A N 1
ATOM 888 C CA . ILE A 1 107 ? 1.990 76.541 27.325 1.00 45.44 107 ILE A CA 1
ATOM 889 C C . ILE A 1 107 ? 3.495 76.569 27.044 1.00 45.44 1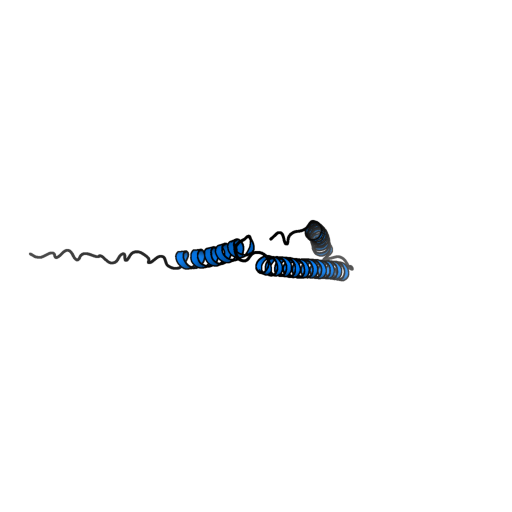07 ILE A C 1
ATOM 891 O O . ILE A 1 107 ? 4.252 75.781 27.648 1.00 45.44 107 ILE A O 1
#